Protein AF-A0A9J5VZG8-F1 (afdb_monomer_lite)

Secondary structure (DSSP, 8-state):
---HHHHHHHHHHHHHHHHHHHHHTTTSS--EEEPPP-EEE-HHHHH-PPPPPTT-TT-SSS-S----SSSSS--TTS---EEES--EEE----S---PPP--S-TTTHHHHHHHHHHS--

Sequence (121 aa):
MGSLTQLANLVREFTALKHICDEEAKKELLELTQTLGKGYEGVVTRWAVTGLPRKTHRGLSKCTCINAWQPARVSFAVVCACQSGNILEMDFEPFTTITPPKSLSHSIGNGLEFLMKNVGY

Structure (mmCIF, N/CA/C/O backbone):
data_AF-A0A9J5VZG8-F1
#
_entry.id   AF-A0A9J5VZG8-F1
#
loop_
_atom_site.group_PDB
_atom_site.id
_atom_site.type_symbol
_atom_site.label_atom_id
_atom_site.label_alt_id
_atom_site.label_comp_id
_atom_site.label_asym_id
_atom_site.label_entity_id
_atom_site.label_seq_id
_atom_site.pdbx_PDB_ins_code
_atom_site.Cartn_x
_atom_site.Cartn_y
_atom_site.Cartn_z
_atom_site.occupancy
_atom_site.B_iso_or_equiv
_atom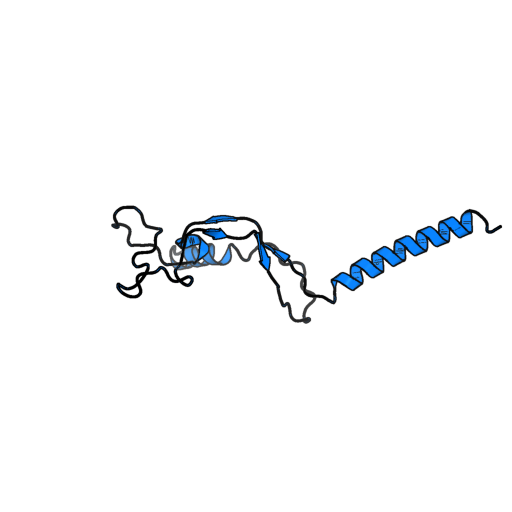_site.auth_seq_id
_atom_site.auth_comp_id
_atom_site.auth_asym_id
_atom_site.auth_atom_id
_atom_site.pdbx_PDB_model_num
ATOM 1 N N . MET A 1 1 ? 33.329 -14.223 -57.828 1.00 52.09 1 MET A N 1
ATOM 2 C CA . MET A 1 1 ? 33.696 -14.077 -56.405 1.00 52.09 1 MET A CA 1
ATOM 3 C C . MET A 1 1 ? 33.536 -12.606 -56.064 1.00 52.09 1 MET A C 1
ATOM 5 O O . MET A 1 1 ? 34.297 -11.808 -56.593 1.00 52.09 1 MET A O 1
ATOM 9 N N . GLY A 1 2 ? 32.471 -12.231 -55.346 1.00 62.09 2 GLY A N 1
ATOM 10 C CA . GLY A 1 2 ? 32.210 -10.826 -55.001 1.00 62.09 2 GLY A CA 1
ATOM 11 C C . GLY A 1 2 ? 33.358 -10.258 -54.168 1.00 62.09 2 GLY A C 1
ATOM 12 O O . GLY A 1 2 ? 33.936 -10.981 -53.354 1.00 62.09 2 GLY A O 1
ATOM 13 N N . SER A 1 3 ? 33.742 -9.005 -54.415 1.00 75.31 3 SER A N 1
ATOM 14 C CA . SER A 1 3 ? 34.882 -8.400 -53.725 1.00 75.31 3 SER A CA 1
ATOM 15 C C . SER A 1 3 ? 34.584 -8.263 -52.231 1.00 75.31 3 SER A C 1
ATOM 17 O O . SER A 1 3 ? 33.457 -7.966 -51.834 1.00 75.31 3 SER A O 1
ATOM 19 N N . LEU A 1 4 ? 35.604 -8.438 -51.385 1.00 71.56 4 LEU A N 1
ATOM 20 C CA . LEU A 1 4 ? 35.498 -8.295 -49.922 1.00 71.56 4 LEU A CA 1
ATOM 21 C C . LEU A 1 4 ? 34.841 -6.967 -49.497 1.00 71.56 4 LEU A C 1
ATOM 23 O O . LEU A 1 4 ? 34.172 -6.896 -48.470 1.00 71.56 4 LEU A O 1
ATOM 27 N N . THR A 1 5 ? 34.981 -5.928 -50.323 1.00 77.19 5 THR A N 1
ATOM 28 C CA . THR A 1 5 ? 34.349 -4.618 -50.142 1.00 77.19 5 THR A CA 1
ATOM 29 C C . THR A 1 5 ? 32.824 -4.650 -50.288 1.00 77.19 5 THR A C 1
ATOM 31 O O . THR A 1 5 ? 32.138 -3.988 -49.516 1.00 77.19 5 THR A O 1
ATOM 34 N N . GLN A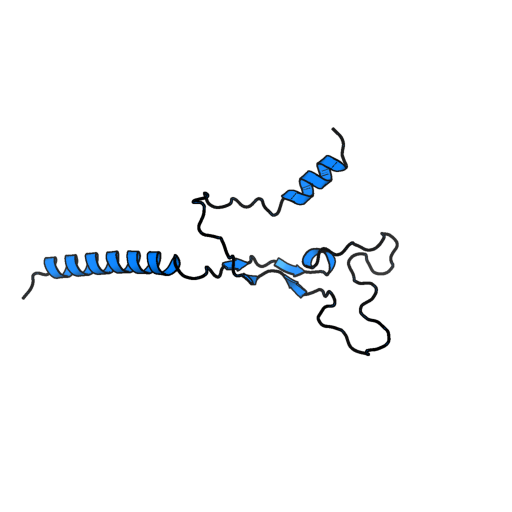 1 6 ? 32.272 -5.447 -51.209 1.00 79.44 6 GLN A N 1
ATOM 35 C CA . GLN A 1 6 ? 30.821 -5.606 -51.365 1.00 79.44 6 GLN A CA 1
ATOM 36 C C . GLN A 1 6 ? 30.211 -6.325 -50.162 1.00 79.44 6 GLN A C 1
ATOM 38 O O . GLN A 1 6 ? 29.162 -5.919 -49.672 1.00 79.44 6 GLN A O 1
ATOM 43 N N . LEU A 1 7 ? 30.896 -7.346 -49.643 1.00 76.62 7 LEU A N 1
ATOM 44 C CA . LEU A 1 7 ? 30.422 -8.090 -48.477 1.00 76.62 7 LEU A CA 1
ATOM 45 C C . LEU A 1 7 ? 30.472 -7.229 -47.205 1.00 76.62 7 LEU A C 1
ATOM 47 O O . LEU A 1 7 ? 29.520 -7.225 -46.431 1.00 76.62 7 LEU A O 1
ATOM 51 N N . ALA A 1 8 ? 31.531 -6.435 -47.018 1.00 78.25 8 ALA A N 1
ATOM 52 C CA . ALA A 1 8 ? 31.635 -5.511 -45.888 1.00 78.25 8 ALA A CA 1
ATOM 53 C C . ALA A 1 8 ? 30.558 -4.410 -45.910 1.00 78.25 8 ALA A C 1
ATOM 55 O O . ALA A 1 8 ? 30.021 -4.062 -44.859 1.00 78.25 8 ALA A O 1
ATOM 56 N N . ASN A 1 9 ? 30.218 -3.884 -47.090 1.00 81.00 9 ASN A N 1
ATOM 57 C CA . ASN A 1 9 ? 29.156 -2.885 -47.230 1.00 81.00 9 ASN A CA 1
ATOM 58 C C . ASN A 1 9 ? 27.775 -3.488 -46.941 1.00 81.00 9 ASN A C 1
ATOM 60 O O . ASN A 1 9 ? 26.999 -2.897 -46.196 1.00 81.00 9 ASN A O 1
ATOM 64 N N . LEU A 1 10 ? 27.521 -4.708 -47.418 1.00 75.94 10 LEU A N 1
ATOM 65 C CA . LEU A 1 10 ? 26.254 -5.404 -47.198 1.00 75.94 10 LEU A CA 1
ATOM 66 C C . LEU A 1 10 ? 26.048 -5.763 -45.715 1.00 75.94 10 LEU A C 1
ATOM 68 O O . LEU A 1 10 ? 24.955 -5.588 -45.187 1.00 75.94 10 LEU A O 1
ATOM 72 N N . VAL A 1 11 ? 27.105 -6.174 -44.999 1.00 79.50 11 VAL A N 1
ATOM 73 C CA . VAL A 1 11 ? 27.041 -6.415 -43.543 1.00 79.50 11 VAL A CA 1
ATOM 74 C C . VAL A 1 11 ? 26.760 -5.122 -42.767 1.00 79.50 11 VAL A C 1
ATOM 76 O O . VAL A 1 11 ? 25.947 -5.143 -41.844 1.00 79.50 11 VAL A O 1
ATOM 79 N N . ARG A 1 12 ? 27.375 -3.992 -43.149 1.00 76.94 12 ARG A N 1
ATOM 80 C CA . ARG A 1 12 ? 27.118 -2.685 -42.512 1.00 76.94 12 ARG A CA 1
ATOM 81 C C . ARG A 1 12 ? 25.672 -2.231 -42.699 1.00 76.94 12 ARG A C 1
ATOM 83 O O . ARG A 1 12 ? 25.037 -1.819 -41.728 1.00 76.94 12 ARG A O 1
ATOM 90 N N . GLU A 1 13 ? 25.142 -2.356 -43.911 1.00 76.25 13 GLU A N 1
ATOM 91 C CA . GLU A 1 13 ? 23.742 -2.036 -44.214 1.00 76.25 13 GLU A CA 1
ATOM 92 C C . GLU A 1 13 ? 22.777 -2.936 -43.428 1.00 76.25 13 GLU A C 1
ATOM 94 O O . GLU A 1 13 ? 21.819 -2.441 -42.833 1.00 76.25 13 GLU A O 1
ATOM 99 N N . PHE A 1 14 ? 23.073 -4.234 -43.310 1.00 71.69 14 PHE A N 1
ATOM 100 C CA . PHE A 1 14 ? 22.248 -5.167 -42.536 1.00 71.69 14 PHE A CA 1
ATOM 101 C C . PHE A 1 14 ? 22.232 -4.844 -41.034 1.00 71.69 14 PHE A C 1
ATOM 103 O O . PHE A 1 14 ? 21.183 -4.916 -40.391 1.00 71.69 14 PHE A O 1
ATOM 110 N N . THR A 1 15 ? 23.377 -4.450 -40.461 1.00 70.94 15 THR A N 1
ATOM 111 C CA . THR A 1 15 ? 23.445 -4.027 -39.052 1.00 70.94 15 THR A CA 1
ATOM 112 C C . THR A 1 15 ? 22.697 -2.720 -38.791 1.00 70.94 15 THR A C 1
ATOM 114 O O . THR A 1 15 ? 22.067 -2.585 -37.744 1.00 70.94 15 THR A O 1
ATOM 117 N N . ALA A 1 16 ? 22.704 -1.785 -39.747 1.00 70.50 16 ALA A N 1
ATOM 118 C CA . ALA A 1 16 ? 21.967 -0.528 -39.635 1.00 70.50 16 ALA A CA 1
ATOM 119 C C . ALA A 1 16 ? 20.446 -0.746 -39.717 1.00 70.50 16 ALA A C 1
ATOM 121 O O . ALA A 1 16 ? 19.701 -0.185 -38.916 1.00 70.50 16 ALA A O 1
ATOM 122 N N . LEU A 1 17 ? 19.984 -1.613 -40.624 1.00 61.72 17 LEU A N 1
ATOM 123 C CA . LEU A 1 17 ? 18.562 -1.949 -40.758 1.00 61.72 17 LEU A CA 1
ATOM 124 C C . LEU A 1 17 ? 18.018 -2.703 -39.540 1.00 61.72 17 LEU A C 1
ATOM 126 O O . LEU A 1 17 ? 16.892 -2.445 -39.119 1.00 61.72 17 LEU A O 1
ATOM 130 N N . LYS A 1 18 ? 18.823 -3.578 -38.923 1.00 64.94 18 LYS A N 1
ATOM 131 C CA . LYS A 1 18 ? 18.434 -4.271 -37.687 1.00 64.94 18 LYS A CA 1
ATOM 132 C C . LYS A 1 18 ? 18.185 -3.295 -36.532 1.00 64.94 18 LYS A C 1
ATOM 134 O O . LYS A 1 18 ? 17.177 -3.413 -35.847 1.00 64.94 18 LYS A O 1
ATOM 139 N N . HIS A 1 19 ? 19.043 -2.286 -36.383 1.00 60.22 19 HIS A N 1
ATOM 140 C CA . HIS A 1 19 ? 18.866 -1.237 -35.376 1.00 60.22 19 HIS A CA 1
ATOM 141 C C . HIS A 1 19 ? 17.589 -0.408 -35.575 1.00 60.22 19 HIS A C 1
ATOM 143 O O . HIS A 1 19 ? 16.956 -0.032 -34.594 1.00 60.22 19 HIS A O 1
ATOM 149 N N . ILE A 1 20 ? 17.203 -0.127 -36.822 1.00 61.16 20 ILE A N 1
ATOM 150 C CA . ILE A 1 20 ? 15.984 0.638 -37.129 1.00 61.16 20 ILE A CA 1
ATOM 151 C C . ILE A 1 20 ? 14.734 -0.205 -36.836 1.00 61.16 20 ILE A C 1
ATOM 153 O O . ILE A 1 20 ? 13.797 0.283 -36.209 1.00 61.16 20 ILE A O 1
ATOM 157 N N . CYS A 1 21 ? 14.755 -1.488 -37.209 1.00 53.66 21 CYS A N 1
ATOM 158 C CA . CYS A 1 21 ? 13.641 -2.408 -36.974 1.00 53.66 21 CYS A CA 1
ATOM 159 C C . CYS A 1 21 ? 13.404 -2.672 -35.471 1.00 53.66 21 CYS A C 1
ATOM 161 O O . CYS A 1 21 ? 12.256 -2.717 -35.033 1.00 53.66 21 CYS A O 1
ATOM 163 N N . ASP A 1 22 ? 14.472 -2.764 -34.666 1.00 55.25 22 ASP A N 1
ATOM 164 C CA . ASP A 1 22 ? 14.379 -2.920 -33.205 1.00 55.25 22 ASP A CA 1
ATOM 165 C C . ASP A 1 22 ? 13.818 -1.662 -32.503 1.00 55.25 22 ASP A C 1
ATOM 167 O O . ASP A 1 22 ? 13.227 -1.769 -31.429 1.00 55.25 22 ASP A O 1
ATOM 171 N N . GLU A 1 23 ? 13.984 -0.468 -33.083 1.00 58.53 23 GLU A N 1
ATOM 172 C CA . GLU A 1 23 ? 13.461 0.798 -32.541 1.00 58.53 23 GLU A CA 1
ATOM 173 C C . GLU A 1 23 ? 12.020 1.098 -32.980 1.00 58.53 23 GLU A C 1
ATOM 175 O O . GLU A 1 23 ? 11.263 1.708 -32.224 1.00 58.53 23 GLU A O 1
ATOM 180 N N . GLU A 1 24 ? 11.605 0.666 -34.173 1.00 52.59 24 GLU A N 1
ATOM 181 C CA . GLU A 1 24 ? 10.205 0.765 -34.612 1.00 52.59 24 GLU A CA 1
ATOM 182 C C . GLU A 1 24 ? 9.312 -0.286 -33.934 1.00 52.59 24 GLU A C 1
ATOM 184 O O . GLU A 1 24 ? 8.202 0.047 -33.521 1.00 52.59 24 GLU A O 1
ATOM 189 N N . ALA A 1 25 ? 9.810 -1.506 -33.690 1.00 53.12 25 ALA A N 1
ATOM 190 C CA . ALA A 1 25 ? 9.051 -2.554 -32.996 1.00 53.12 25 ALA A CA 1
ATOM 191 C C . ALA A 1 25 ? 8.697 -2.203 -31.535 1.00 53.12 25 ALA A C 1
ATOM 193 O O . ALA A 1 25 ? 7.693 -2.682 -31.009 1.00 53.12 25 ALA A O 1
ATOM 194 N N . LYS A 1 26 ? 9.490 -1.346 -30.878 1.00 52.22 26 LYS A N 1
ATOM 195 C CA . LYS A 1 26 ? 9.221 -0.868 -29.508 1.00 52.22 26 LYS A CA 1
ATOM 196 C C . LYS A 1 26 ? 8.099 0.172 -29.437 1.00 52.22 26 LYS A C 1
ATOM 198 O O . LYS A 1 26 ? 7.553 0.382 -28.363 1.00 52.22 26 LYS A O 1
ATOM 203 N N . LYS A 1 27 ? 7.759 0.836 -30.548 1.00 52.09 27 LYS A N 1
ATOM 204 C CA . 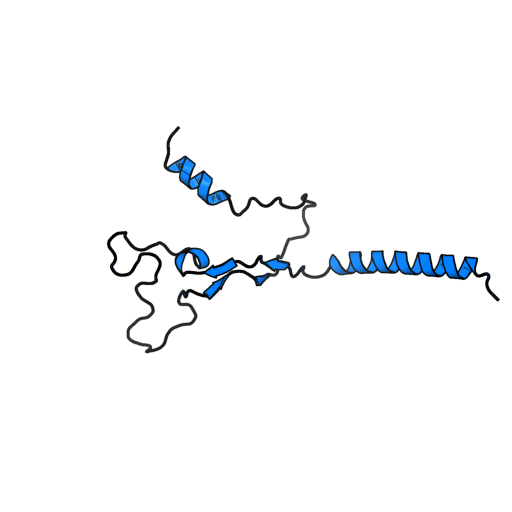LYS A 1 27 ? 6.832 1.984 -30.552 1.00 52.09 27 LYS A CA 1
ATOM 205 C C . LYS A 1 27 ? 5.359 1.605 -30.694 1.00 52.09 27 LYS A C 1
ATOM 207 O O . LYS A 1 27 ? 4.509 2.430 -30.379 1.00 52.09 27 LYS A O 1
ATOM 212 N N . GLU A 1 28 ? 5.045 0.392 -31.146 1.00 50.78 28 GLU A N 1
ATOM 213 C CA . GLU A 1 28 ? 3.655 -0.019 -31.414 1.00 50.78 28 GLU A CA 1
ATOM 214 C C . GLU A 1 28 ? 3.037 -0.949 -30.359 1.00 50.78 28 GLU A C 1
ATOM 216 O O . GLU A 1 28 ? 1.860 -1.293 -30.449 1.00 50.78 28 GLU A O 1
ATOM 221 N N . LEU A 1 29 ? 3.781 -1.351 -29.327 1.00 55.50 29 LEU A N 1
ATOM 222 C CA . LEU A 1 29 ? 3.306 -2.330 -28.352 1.00 55.50 29 LEU A CA 1
ATOM 223 C C . LEU A 1 29 ? 3.608 -1.850 -26.937 1.00 55.50 29 LEU A C 1
ATOM 225 O O . LEU A 1 29 ? 4.763 -1.873 -26.535 1.00 55.50 29 LEU A O 1
ATOM 229 N N . LEU A 1 30 ? 2.553 -1.441 -26.216 1.00 55.97 30 LEU A N 1
ATOM 230 C CA . LEU A 1 30 ? 2.440 -1.429 -24.747 1.00 55.97 30 LEU A CA 1
ATOM 231 C C . LEU A 1 30 ? 3.795 -1.473 -24.023 1.00 55.97 30 LEU A C 1
ATOM 233 O O . LEU A 1 30 ? 4.315 -2.557 -23.743 1.00 55.97 30 LEU A O 1
ATOM 237 N N . GLU A 1 31 ? 4.363 -0.307 -23.714 1.00 60.81 31 GLU A N 1
ATOM 238 C CA . GLU A 1 31 ? 5.603 -0.251 -22.948 1.00 60.81 31 GLU A CA 1
ATOM 239 C C . GLU A 1 31 ? 5.323 -0.742 -21.518 1.00 60.81 31 GLU A C 1
ATOM 241 O O . GLU A 1 31 ? 4.687 -0.071 -20.707 1.00 60.81 31 GLU A O 1
ATOM 246 N N . LEU A 1 32 ? 5.747 -1.975 -21.233 1.00 66.00 32 LEU A N 1
ATOM 247 C CA . LEU A 1 32 ? 5.749 -2.547 -19.892 1.00 66.00 32 LEU A CA 1
ATOM 248 C C . LEU A 1 32 ? 6.957 -1.993 -19.140 1.00 66.00 32 LEU A C 1
ATOM 250 O O . LEU A 1 32 ? 8.085 -2.453 -19.339 1.00 66.00 32 LEU A O 1
ATOM 254 N N . THR A 1 33 ? 6.724 -1.016 -18.270 1.00 76.69 33 THR A N 1
ATOM 255 C CA . THR A 1 33 ? 7.772 -0.394 -17.461 1.00 76.69 33 THR A CA 1
ATOM 256 C C . THR A 1 33 ? 7.865 -1.083 -16.097 1.00 76.69 33 THR A C 1
ATOM 258 O O . THR A 1 33 ? 6.874 -1.501 -15.489 1.00 76.69 33 THR A O 1
ATOM 261 N N . GLN A 1 34 ? 9.094 -1.270 -15.605 1.00 81.56 34 GLN A N 1
ATOM 262 C CA . GLN A 1 34 ? 9.319 -1.748 -14.241 1.00 81.56 34 GLN A CA 1
ATOM 263 C C . GLN A 1 34 ? 9.345 -0.562 -13.284 1.00 81.56 34 GLN A C 1
ATOM 265 O O . GLN A 1 34 ? 10.143 0.363 -13.444 1.00 81.56 34 GLN A O 1
ATOM 270 N N . THR A 1 35 ? 8.521 -0.620 -12.243 1.00 84.50 35 THR A N 1
ATOM 271 C CA . THR A 1 35 ? 8.566 0.380 -11.172 1.00 84.50 35 THR A CA 1
ATOM 272 C C . THR A 1 35 ? 9.830 0.253 -10.329 1.00 84.50 35 THR A C 1
ATOM 274 O O . THR A 1 35 ? 10.310 -0.848 -10.053 1.00 84.50 35 THR A O 1
ATOM 277 N N . LEU A 1 36 ? 10.340 1.390 -9.844 1.00 86.12 36 LEU A N 1
ATOM 278 C CA . LEU A 1 36 ? 11.467 1.417 -8.911 1.00 86.12 36 LEU A CA 1
ATOM 279 C C . LEU A 1 36 ? 11.140 0.629 -7.637 1.00 86.12 36 LEU A C 1
ATOM 281 O O . LEU A 1 36 ? 10.079 0.796 -7.029 1.00 86.12 36 LEU A O 1
ATOM 285 N N . GLY A 1 37 ? 12.081 -0.209 -7.211 1.00 87.12 37 GLY A N 1
ATOM 286 C CA . GLY A 1 37 ? 11.950 -0.991 -5.991 1.00 87.12 37 GLY A CA 1
ATOM 287 C C . GLY A 1 37 ? 11.989 -0.131 -4.739 1.00 87.12 37 GLY A C 1
ATOM 288 O O . GLY A 1 37 ? 12.975 0.558 -4.490 1.00 87.12 37 GLY A O 1
ATOM 289 N N . LYS A 1 38 ? 10.937 -0.223 -3.920 1.00 86.62 38 LYS A N 1
ATOM 290 C CA . LYS A 1 38 ? 10.852 0.440 -2.607 1.00 86.62 38 LYS A CA 1
ATOM 291 C C . LYS A 1 38 ? 10.968 -0.540 -1.431 1.00 86.62 38 LYS A C 1
ATOM 293 O O . LYS A 1 38 ? 11.062 -0.132 -0.279 1.00 86.62 38 LYS A O 1
ATOM 298 N N . GLY A 1 39 ? 11.018 -1.845 -1.712 1.00 92.31 39 GLY A N 1
ATOM 299 C CA . GLY A 1 39 ? 11.178 -2.891 -0.702 1.00 92.31 39 GLY A CA 1
ATOM 300 C C . GLY A 1 39 ? 9.895 -3.152 0.092 1.00 92.31 39 GLY A C 1
ATOM 301 O O . GLY A 1 39 ? 8.786 -3.005 -0.426 1.00 92.31 39 GLY A O 1
ATOM 302 N N . TYR A 1 40 ? 10.040 -3.601 1.341 1.00 91.19 40 TYR A N 1
ATOM 303 C CA . TYR A 1 40 ? 8.910 -3.926 2.214 1.00 91.19 40 TYR A CA 1
ATOM 304 C C . TYR A 1 40 ? 8.406 -2.675 2.935 1.00 91.19 40 TYR A C 1
ATOM 306 O O . TYR A 1 40 ? 9.081 -2.140 3.814 1.00 91.19 40 TYR A O 1
ATOM 314 N N . GLU A 1 41 ? 7.201 -2.235 2.586 1.00 92.25 41 GLU A N 1
ATOM 315 C CA . GLU A 1 41 ? 6.603 -1.030 3.148 1.00 92.25 41 GLU A CA 1
ATOM 316 C C . GLU A 1 41 ? 5.475 -1.330 4.142 1.00 92.25 41 GLU A C 1
ATOM 318 O O . GLU A 1 41 ? 4.781 -2.351 4.073 1.00 92.25 41 GLU A O 1
ATOM 323 N N . GLY A 1 42 ? 5.289 -0.402 5.085 1.00 90.81 42 GLY A N 1
ATOM 324 C CA . GLY A 1 42 ? 4.209 -0.441 6.064 1.00 90.81 42 GLY A CA 1
ATOM 325 C C . GLY A 1 42 ? 2.851 -0.059 5.467 1.00 90.81 42 GLY A C 1
ATOM 326 O O . GLY A 1 42 ? 2.749 0.477 4.368 1.00 90.81 42 GLY A O 1
ATOM 327 N N . VAL A 1 43 ? 1.783 -0.286 6.237 1.00 91.56 43 VAL A N 1
ATOM 328 C CA . VAL A 1 43 ? 0.397 -0.055 5.784 1.00 91.56 43 VAL A CA 1
ATOM 329 C C . VAL A 1 43 ? 0.144 1.401 5.369 1.00 91.56 43 VAL A C 1
ATOM 331 O O . VAL A 1 43 ? -0.550 1.648 4.389 1.00 91.56 43 VAL A O 1
ATOM 334 N N . VAL A 1 44 ? 0.718 2.363 6.096 1.00 91.75 44 VAL A N 1
ATOM 335 C CA . VAL A 1 44 ? 0.483 3.799 5.872 1.00 91.75 44 VAL A CA 1
ATOM 336 C C . VAL A 1 44 ? 1.150 4.299 4.591 1.00 91.75 44 VAL A C 1
ATOM 338 O O . VAL A 1 44 ? 0.511 5.012 3.829 1.00 91.75 44 VAL A O 1
ATOM 341 N N . THR A 1 45 ? 2.408 3.929 4.333 1.00 90.12 45 THR A N 1
ATOM 342 C CA . THR A 1 45 ? 3.155 4.436 3.169 1.00 90.12 45 THR A CA 1
ATOM 343 C C . THR A 1 45 ? 2.683 3.795 1.870 1.00 90.12 45 THR A C 1
ATOM 345 O O . THR A 1 45 ? 2.516 4.496 0.877 1.00 90.12 45 THR A O 1
ATOM 348 N N . ARG A 1 46 ? 2.369 2.494 1.899 1.00 90.00 46 ARG A N 1
ATOM 349 C CA . ARG A 1 46 ? 1.943 1.759 0.708 1.00 90.00 46 ARG A CA 1
ATOM 350 C C . ARG A 1 46 ? 0.511 2.076 0.278 1.00 90.00 46 ARG A C 1
ATOM 352 O O . ARG A 1 46 ? 0.255 2.236 -0.908 1.00 90.00 46 ARG A O 1
ATOM 359 N N . TRP A 1 47 ? -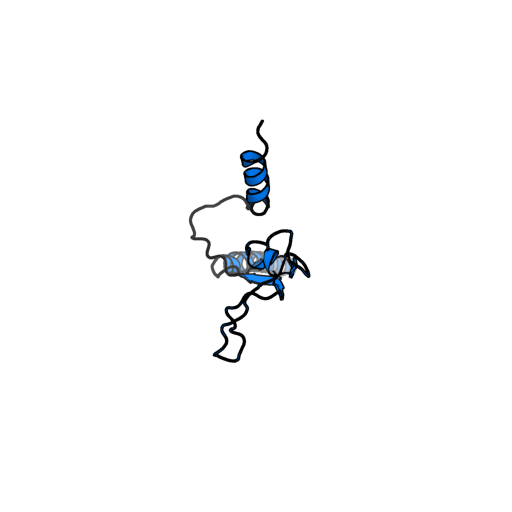0.422 2.116 1.231 1.00 89.69 47 TRP A N 1
ATOM 360 C CA . TRP A 1 47 ? -1.859 2.256 0.950 1.00 89.69 47 TRP A CA 1
ATOM 361 C C . TRP A 1 47 ? -2.407 3.653 1.257 1.00 89.69 47 TRP A C 1
ATOM 363 O O . TRP A 1 47 ? -3.615 3.855 1.183 1.00 89.69 47 TRP A O 1
ATOM 373 N N . ALA A 1 48 ? -1.544 4.600 1.641 1.00 90.12 48 ALA A N 1
ATOM 374 C CA . ALA A 1 48 ? -1.914 5.978 1.976 1.00 90.12 48 ALA A CA 1
ATOM 375 C C . ALA A 1 48 ? -3.046 6.093 3.023 1.00 90.12 48 ALA A C 1
ATOM 377 O O . ALA A 1 48 ? -3.877 6.998 2.975 1.00 90.12 48 ALA A O 1
ATOM 378 N N . VAL A 1 49 ? -3.089 5.171 3.990 1.00 89.31 49 VAL A N 1
ATOM 379 C CA . VAL A 1 49 ? -4.103 5.166 5.057 1.00 89.31 49 VAL A CA 1
ATOM 380 C C . VAL A 1 49 ? -3.750 6.198 6.127 1.00 89.31 49 VAL A C 1
ATOM 382 O O . VAL A 1 49 ? -2.585 6.351 6.494 1.00 89.31 49 VAL A O 1
ATOM 385 N N . THR A 1 50 ? -4.754 6.878 6.682 1.00 90.69 50 THR A N 1
ATOM 386 C CA . THR A 1 50 ? -4.558 7.833 7.778 1.00 90.69 50 THR A CA 1
ATOM 387 C C . THR A 1 50 ? -3.920 7.156 8.995 1.00 90.69 50 THR A C 1
ATOM 389 O O . THR A 1 50 ? -4.394 6.125 9.474 1.00 90.69 50 THR A O 1
ATOM 392 N N . GLY A 1 51 ? -2.839 7.748 9.510 1.00 89.00 51 GLY A N 1
ATOM 393 C CA . GLY A 1 51 ? -2.175 7.273 10.722 1.00 89.00 51 GLY A CA 1
ATOM 394 C C . GLY A 1 51 ? -3.080 7.360 11.952 1.00 89.00 51 GLY A C 1
ATOM 395 O O . GLY A 1 51 ? -3.959 8.218 12.046 1.00 89.00 51 GLY A O 1
ATOM 396 N N . LEU A 1 52 ? -2.851 6.472 12.918 1.00 91.94 52 LEU A N 1
ATOM 397 C CA . LEU A 1 52 ? -3.611 6.465 14.164 1.00 91.94 52 LEU A CA 1
ATOM 398 C C . LEU A 1 52 ? -3.281 7.673 15.052 1.00 91.94 52 LEU A C 1
ATOM 400 O O . LEU A 1 52 ? -2.198 8.254 14.937 1.00 91.94 52 LEU A O 1
ATOM 404 N N . PRO A 1 53 ? -4.191 8.054 15.970 1.00 92.75 53 PRO A N 1
ATOM 405 C CA . PRO A 1 53 ? -3.942 9.160 16.882 1.00 92.75 53 PRO A CA 1
ATOM 406 C C . PRO A 1 53 ? -2.690 8.904 17.727 1.00 92.75 53 PRO A C 1
ATOM 408 O O . PRO A 1 53 ? -2.446 7.787 18.175 1.00 92.75 53 PRO A O 1
ATOM 411 N N . ARG A 1 54 ? -1.918 9.962 18.013 1.00 92.19 54 ARG A N 1
ATOM 412 C CA . ARG A 1 54 ? -0.605 9.885 18.690 1.00 92.19 54 ARG A CA 1
ATOM 413 C C . ARG A 1 54 ? -0.596 9.060 19.987 1.00 92.19 54 ARG A C 1
ATOM 415 O O . ARG A 1 54 ? 0.440 8.516 20.354 1.00 92.19 54 ARG A O 1
ATOM 422 N N . LYS A 1 55 ? -1.734 8.972 20.682 1.00 93.31 55 LYS A N 1
ATOM 423 C CA . LYS A 1 55 ? -1.908 8.239 21.946 1.00 93.31 55 LYS A CA 1
ATOM 424 C C . LYS A 1 55 ? -2.439 6.806 21.757 1.00 93.31 55 LYS A C 1
ATOM 426 O O . LYS A 1 55 ? -3.198 6.329 22.595 1.00 93.31 55 LYS A O 1
ATOM 431 N N . THR A 1 56 ? -2.067 6.101 20.688 1.00 91.62 56 THR A N 1
ATOM 432 C CA . THR A 1 56 ? -2.318 4.654 20.583 1.00 91.62 56 THR A CA 1
ATOM 433 C C . THR A 1 56 ? -1.177 3.831 21.167 1.00 91.62 56 THR A C 1
ATOM 435 O O . THR A 1 56 ? 0.006 4.079 20.936 1.00 91.62 56 THR A O 1
ATOM 438 N N . HIS A 1 57 ? -1.532 2.778 21.899 1.00 90.81 57 HIS A N 1
ATOM 439 C CA . HIS A 1 57 ? -0.564 1.792 22.361 1.00 90.81 57 HIS A CA 1
ATOM 440 C C . HIS A 1 57 ? -0.064 0.932 21.182 1.00 90.81 57 HIS A C 1
ATOM 442 O O . HIS A 1 57 ? -0.850 0.523 20.317 1.00 90.81 57 HIS A O 1
ATOM 448 N N . ARG A 1 58 ? 1.243 0.624 21.164 1.00 86.62 58 ARG A N 1
ATOM 449 C CA . ARG A 1 58 ? 1.935 -0.176 20.126 1.00 86.62 58 ARG A CA 1
ATOM 450 C C . ARG A 1 58 ? 1.923 0.461 18.728 1.00 86.62 58 ARG A C 1
ATOM 452 O O . ARG A 1 58 ? 1.623 -0.223 17.749 1.00 86.62 58 ARG A O 1
ATOM 459 N N . GLY A 1 59 ? 2.218 1.758 18.650 1.00 88.75 59 GLY A N 1
ATOM 460 C CA . GLY A 1 59 ? 2.518 2.457 17.398 1.00 88.75 59 GLY A CA 1
ATOM 461 C C . GLY A 1 59 ? 1.315 3.028 16.642 1.00 88.75 59 GLY A C 1
ATOM 462 O O . GLY A 1 59 ? 0.155 2.748 16.958 1.00 88.75 59 GLY A O 1
ATOM 463 N N . LEU A 1 60 ? 1.643 3.847 15.637 1.00 91.31 60 LEU A N 1
ATOM 464 C CA . LEU A 1 60 ? 0.706 4.679 14.869 1.00 91.31 60 LEU A CA 1
ATOM 465 C C . LEU A 1 60 ? 0.414 4.130 13.464 1.00 91.31 60 LEU A C 1
ATOM 467 O O . LEU A 1 60 ? -0.635 4.414 12.893 1.00 91.31 60 LEU A O 1
ATOM 471 N N . SER A 1 61 ? 1.328 3.325 12.919 1.00 89.06 61 SER A N 1
ATOM 472 C CA . SER A 1 61 ? 1.325 2.905 11.512 1.00 89.06 61 SER A CA 1
ATOM 473 C C . SER A 1 61 ? 0.777 1.488 11.332 1.00 89.06 61 SER A C 1
ATOM 475 O O . SER A 1 61 ? 1.479 0.596 10.856 1.00 89.06 61 SER A O 1
ATOM 477 N N . LYS A 1 62 ? -0.472 1.263 11.755 1.00 90.00 62 LYS A N 1
ATOM 478 C CA . LYS A 1 62 ? -1.158 -0.037 11.659 1.00 90.00 62 LYS A CA 1
ATOM 479 C C . LYS A 1 62 ? -2.644 0.127 11.352 1.00 90.00 62 LYS A C 1
ATOM 481 O O . LYS A 1 62 ? -3.233 1.156 11.666 1.00 90.00 62 LYS A O 1
ATOM 486 N N . CYS A 1 63 ? -3.251 -0.926 10.812 1.00 89.19 63 CYS A N 1
ATOM 487 C CA . CYS A 1 63 ? -4.703 -1.045 10.733 1.00 89.19 63 CYS A CA 1
ATOM 488 C C . CYS A 1 63 ? -5.272 -1.438 12.110 1.00 89.19 63 CYS A C 1
ATOM 490 O O . CYS A 1 63 ? -4.671 -2.244 12.823 1.00 89.19 63 CYS A O 1
ATOM 492 N N . THR A 1 64 ? -6.410 -0.863 12.500 1.00 87.81 64 THR A N 1
ATOM 493 C CA . THR A 1 64 ? -7.103 -1.193 13.758 1.00 87.81 64 THR A CA 1
ATOM 494 C C . THR A 1 64 ? -8.009 -2.404 13.604 1.00 87.81 64 THR A C 1
ATOM 496 O O . THR A 1 64 ? -7.895 -3.360 14.368 1.00 87.81 64 THR A O 1
ATOM 499 N N . CYS A 1 65 ? -8.896 -2.371 12.612 1.00 89.12 65 CYS A N 1
ATOM 500 C CA . CYS A 1 65 ? -9.919 -3.383 12.389 1.00 89.12 65 CYS A CA 1
ATOM 501 C C . CYS A 1 65 ? -9.634 -4.111 11.076 1.00 89.12 65 CYS A C 1
ATOM 503 O O . CYS A 1 65 ? -9.784 -3.536 10.005 1.00 89.12 65 CYS A O 1
ATOM 505 N N . ILE A 1 66 ? -9.225 -5.378 11.169 1.00 89.75 66 ILE A N 1
ATOM 506 C CA . ILE A 1 66 ? -8.866 -6.186 9.995 1.00 89.75 66 ILE A CA 1
ATOM 507 C C . ILE A 1 66 ? -10.128 -6.789 9.362 1.00 89.75 66 ILE A C 1
ATOM 509 O O . ILE A 1 66 ? -10.259 -6.745 8.148 1.00 89.75 66 ILE A O 1
ATOM 513 N N . ASN A 1 67 ? -11.066 -7.326 10.156 1.00 91.19 67 ASN A N 1
ATOM 514 C CA . ASN A 1 67 ? -12.373 -7.814 9.687 1.00 91.19 67 ASN A CA 1
ATOM 515 C C . ASN A 1 67 ? -13.439 -7.719 10.785 1.00 91.19 67 ASN A C 1
ATOM 517 O O . ASN A 1 67 ? -13.131 -7.478 11.955 1.00 91.19 67 ASN A O 1
ATOM 521 N N . ALA A 1 68 ? -14.689 -7.952 10.383 1.00 90.19 68 ALA A N 1
ATOM 522 C CA . ALA A 1 68 ? -15.792 -8.258 11.284 1.00 90.19 68 ALA A CA 1
ATOM 523 C C . ALA A 1 68 ? -15.643 -9.662 11.907 1.00 90.19 68 ALA A C 1
ATOM 525 O O . ALA A 1 68 ? -14.824 -10.470 11.474 1.00 90.19 68 ALA A O 1
ATOM 526 N N . TRP A 1 69 ? -16.457 -9.953 12.925 1.00 89.25 69 TRP A N 1
ATOM 527 C CA . TRP A 1 69 ? -16.409 -11.219 13.668 1.00 89.25 69 TRP A CA 1
ATOM 528 C C . TRP A 1 69 ? -16.723 -12.450 12.807 1.00 89.25 69 TRP A C 1
ATOM 530 O O . TRP A 1 69 ? -16.070 -13.485 12.928 1.00 89.25 69 TRP A O 1
ATOM 540 N N . GLN A 1 70 ? -17.700 -12.328 11.912 1.00 88.94 70 GLN A N 1
ATOM 541 C CA . GLN A 1 70 ? -17.965 -13.301 10.861 1.00 88.94 70 GLN A CA 1
ATOM 542 C C . GLN A 1 70 ? -17.883 -12.560 9.531 1.00 88.94 70 GLN A C 1
ATOM 544 O O . GLN A 1 70 ? -18.493 -11.494 9.420 1.00 88.94 70 GLN A O 1
ATOM 549 N N . PRO A 1 71 ? -17.148 -13.048 8.522 1.00 90.75 71 PRO A N 1
ATOM 550 C CA . PRO A 1 71 ? -16.468 -14.340 8.381 1.00 90.75 71 PRO A CA 1
ATOM 551 C C . PRO A 1 71 ? -15.147 -14.461 9.168 1.00 90.75 71 PRO A C 1
ATOM 553 O O . PRO A 1 71 ? -14.368 -13.519 9.242 1.00 90.75 71 PRO A O 1
ATOM 556 N N . ALA A 1 72 ? -14.843 -15.660 9.679 1.00 89.81 72 ALA A N 1
ATOM 557 C CA . ALA A 1 72 ? -13.624 -15.960 10.446 1.00 89.81 72 ALA A CA 1
ATOM 558 C C . ALA A 1 72 ? -12.358 -16.110 9.567 1.00 89.81 72 ALA A C 1
ATOM 560 O O . ALA A 1 72 ? -11.557 -17.025 9.756 1.00 89.81 72 ALA A O 1
ATOM 561 N N . ARG A 1 73 ? -12.190 -15.243 8.561 1.00 91.19 73 ARG A N 1
ATOM 562 C CA . ARG A 1 73 ? -11.005 -15.206 7.691 1.00 91.19 73 ARG A CA 1
ATOM 563 C C . ARG A 1 73 ? -10.630 -13.776 7.341 1.00 91.19 73 ARG A C 1
ATOM 565 O O . ARG A 1 73 ? -11.483 -12.892 7.339 1.00 91.19 73 ARG A O 1
ATOM 572 N N . VAL A 1 74 ? -9.364 -13.575 6.984 1.00 88.62 74 VAL A N 1
ATOM 573 C CA . VAL A 1 74 ? -8.893 -12.274 6.516 1.00 88.62 74 VAL A CA 1
ATOM 574 C C . VAL A 1 74 ? -9.173 -12.088 5.031 1.00 88.62 74 VAL A C 1
ATOM 576 O O . VAL A 1 74 ? -8.781 -12.924 4.223 1.00 88.62 74 VAL A O 1
ATOM 579 N N . SER A 1 75 ? -9.872 -11.008 4.675 1.00 88.56 75 SER A N 1
ATOM 580 C CA . SER A 1 75 ? -10.154 -10.668 3.276 1.00 88.56 75 SER A CA 1
ATOM 581 C C . SER A 1 75 ? -8.907 -10.124 2.571 1.00 88.56 75 SER A C 1
ATOM 583 O O . SER A 1 75 ? -8.152 -9.354 3.156 1.00 88.56 75 SER A O 1
ATOM 585 N N . PHE A 1 76 ? -8.722 -10.456 1.290 1.00 88.88 76 PHE A N 1
ATOM 586 C CA . PHE A 1 76 ? -7.590 -9.967 0.483 1.00 88.88 76 PHE A CA 1
ATOM 587 C C . PHE A 1 76 ? -7.625 -8.461 0.213 1.00 88.88 76 PHE A C 1
ATOM 589 O O . PHE A 1 76 ? -6.591 -7.856 -0.034 1.00 88.88 76 PHE A O 1
ATOM 596 N N . ALA A 1 77 ? -8.811 -7.857 0.281 1.00 88.56 77 ALA A N 1
ATOM 597 C CA . ALA A 1 77 ? -8.981 -6.415 0.147 1.00 88.56 77 ALA A CA 1
ATOM 598 C C . ALA A 1 77 ? -8.469 -5.632 1.372 1.00 88.56 77 ALA A C 1
ATOM 600 O O . ALA A 1 77 ? -8.411 -4.406 1.336 1.00 88.56 77 ALA A O 1
ATOM 601 N N . VAL A 1 78 ? -8.133 -6.314 2.473 1.00 88.19 78 VAL A N 1
ATOM 602 C CA . VAL A 1 78 ? -7.651 -5.650 3.684 1.00 88.19 78 VAL A CA 1
ATOM 603 C C . VAL A 1 78 ? -6.200 -5.236 3.501 1.00 88.19 78 VAL A C 1
ATOM 605 O O . VAL A 1 78 ? -5.351 -6.020 3.082 1.00 88.19 78 VAL A O 1
ATOM 608 N N . VAL A 1 79 ? -5.914 -3.994 3.877 1.00 90.50 79 VAL A N 1
ATOM 609 C CA . VAL A 1 79 ? -4.579 -3.411 3.789 1.00 90.50 79 VAL A CA 1
ATOM 610 C C . VAL A 1 79 ? -3.576 -4.162 4.666 1.00 90.50 79 VAL A C 1
ATOM 612 O O . VAL A 1 79 ? -3.779 -4.371 5.864 1.00 90.50 79 VAL A O 1
ATOM 615 N N . CYS A 1 80 ? -2.449 -4.534 4.068 1.00 90.06 80 CYS A N 1
ATOM 616 C CA . CYS A 1 80 ? -1.350 -5.206 4.747 1.00 90.06 80 CYS A CA 1
ATOM 617 C C . CYS A 1 80 ? -0.007 -4.563 4.385 1.00 90.06 80 CYS A C 1
ATOM 619 O O . CYS A 1 80 ? 0.159 -3.974 3.313 1.00 90.06 80 CYS A O 1
ATOM 621 N N . ALA A 1 81 ? 0.955 -4.664 5.302 1.00 91.12 81 ALA A N 1
ATOM 622 C CA . ALA A 1 81 ? 2.344 -4.357 4.994 1.00 91.12 81 ALA A CA 1
ATOM 623 C C . ALA A 1 81 ? 2.875 -5.461 4.076 1.00 91.12 81 ALA A C 1
ATOM 625 O O . ALA A 1 81 ? 2.686 -6.641 4.366 1.00 91.12 81 ALA A O 1
ATOM 626 N N . CYS A 1 82 ? 3.457 -5.081 2.947 1.00 90.19 82 CYS A N 1
ATOM 627 C CA . CYS A 1 82 ? 4.023 -5.998 1.959 1.00 90.19 82 CYS A CA 1
ATOM 628 C C . CYS A 1 82 ? 4.812 -5.165 0.930 1.00 90.19 82 CYS A C 1
ATOM 630 O O . CYS A 1 82 ? 4.836 -3.935 1.010 1.00 90.19 82 CYS A O 1
ATOM 632 N N . GLN A 1 83 ? 5.475 -5.831 -0.010 1.00 92.00 83 GLN A N 1
ATOM 633 C CA . GLN A 1 83 ? 6.305 -5.220 -1.038 1.00 92.00 83 GLN A CA 1
ATOM 634 C C . GLN A 1 83 ? 5.587 -4.102 -1.802 1.00 92.00 83 GLN A C 1
ATOM 636 O O . GLN A 1 83 ? 4.449 -4.265 -2.246 1.00 92.00 83 GLN A O 1
ATOM 641 N N . SER A 1 84 ? 6.284 -2.982 -1.968 1.00 89.69 84 SER A N 1
ATOM 642 C CA . SER A 1 84 ? 5.868 -1.880 -2.830 1.00 89.69 84 SER A CA 1
ATOM 643 C C . SER A 1 84 ? 6.935 -1.618 -3.899 1.00 89.69 84 SER A C 1
ATOM 645 O O . SER A 1 84 ? 8.140 -1.744 -3.649 1.00 89.69 84 SER A O 1
ATOM 647 N N . GLY A 1 85 ? 6.484 -1.299 -5.112 1.00 86.81 85 GLY A N 1
ATOM 648 C CA . GLY A 1 85 ? 7.348 -1.237 -6.292 1.00 86.81 85 GLY A CA 1
ATOM 649 C C . GLY A 1 85 ? 7.857 -2.610 -6.746 1.00 86.81 85 GLY A C 1
ATOM 650 O O . GLY A 1 85 ? 7.449 -3.650 -6.217 1.00 86.81 85 GLY A O 1
ATOM 651 N N . ASN A 1 86 ? 8.758 -2.609 -7.733 1.00 86.38 86 ASN A N 1
ATOM 652 C CA . ASN A 1 86 ? 9.181 -3.805 -8.475 1.00 86.38 86 ASN A CA 1
ATOM 653 C C . ASN A 1 86 ? 7.993 -4.616 -9.028 1.00 86.38 86 ASN A C 1
ATOM 655 O O . ASN A 1 86 ? 8.016 -5.847 -9.041 1.00 86.38 86 ASN A O 1
ATOM 659 N N . ILE A 1 87 ? 6.938 -3.921 -9.440 1.00 85.25 87 ILE A N 1
ATOM 660 C CA . ILE A 1 87 ? 5.817 -4.484 -10.191 1.00 85.25 87 ILE A CA 1
ATOM 661 C C . ILE A 1 87 ? 5.876 -3.984 -11.632 1.00 85.25 87 ILE A C 1
ATOM 663 O O . ILE A 1 87 ? 6.382 -2.888 -11.891 1.00 85.25 87 ILE A O 1
ATOM 667 N N . LEU A 1 88 ? 5.389 -4.820 -12.548 1.00 84.62 88 LEU A N 1
ATOM 668 C CA . LEU A 1 88 ? 5.193 -4.439 -13.940 1.00 84.62 88 LEU A CA 1
ATOM 669 C C . LEU A 1 88 ? 3.949 -3.563 -14.013 1.00 84.62 88 LEU A C 1
ATOM 671 O O . LEU A 1 88 ? 2.865 -4.013 -13.634 1.00 84.62 88 LEU A O 1
ATOM 675 N N . GLU A 1 89 ? 4.119 -2.336 -14.481 1.00 73.69 89 GLU A N 1
ATOM 676 C CA . GLU A 1 89 ? 3.014 -1.428 -14.754 1.00 73.69 89 GLU A CA 1
ATOM 677 C C . GLU A 1 89 ? 2.864 -1.269 -16.270 1.00 73.69 89 GLU A C 1
ATOM 679 O O . GLU A 1 89 ? 3.828 -1.345 -17.034 1.00 73.69 89 GLU A O 1
ATOM 684 N N . MET A 1 90 ? 1.611 -1.153 -16.706 1.00 75.75 90 MET A N 1
ATOM 685 C CA . MET A 1 90 ? 1.264 -0.824 -18.082 1.00 75.75 90 MET A CA 1
ATOM 686 C C . MET A 1 90 ? 0.776 0.614 -18.082 1.00 75.75 90 MET A C 1
ATOM 688 O O . MET A 1 90 ? -0.342 0.886 -17.637 1.00 75.75 90 MET A O 1
ATOM 692 N N . ASP A 1 91 ? 1.602 1.517 -18.591 1.00 64.75 91 ASP A N 1
ATOM 693 C CA . ASP A 1 91 ? 1.210 2.904 -18.780 1.00 64.75 91 ASP A CA 1
ATOM 694 C C . ASP A 1 91 ? 0.532 3.037 -20.147 1.00 64.75 91 ASP A C 1
ATOM 696 O O . ASP A 1 91 ? 1.164 2.940 -21.199 1.00 64.75 91 ASP A O 1
ATOM 700 N N . PHE A 1 92 ? -0.789 3.234 -20.153 1.00 62.38 92 PHE A N 1
ATOM 701 C CA . PHE A 1 92 ? -1.505 3.603 -21.372 1.00 62.38 92 PHE A CA 1
ATOM 702 C C . PHE A 1 92 ? -1.370 5.113 -21.580 1.00 62.38 92 PHE A C 1
ATOM 704 O O . PHE A 1 92 ? -2.222 5.889 -21.141 1.00 62.38 92 PHE A O 1
ATOM 711 N N . GLU A 1 93 ? -0.288 5.547 -22.223 1.00 59.78 93 GLU A N 1
ATOM 712 C CA . GLU A 1 93 ? -0.208 6.924 -22.710 1.00 59.78 93 GLU A CA 1
ATOM 713 C C . GLU A 1 93 ? -0.982 7.031 -24.040 1.00 59.78 93 GLU A C 1
ATOM 715 O O . GLU A 1 93 ? -0.614 6.373 -25.017 1.00 59.78 93 GLU A O 1
ATOM 720 N N . PRO A 1 94 ? -2.074 7.823 -24.129 1.00 49.38 94 PRO A N 1
ATOM 721 C CA . PRO A 1 94 ? -2.704 8.082 -25.416 1.00 49.38 94 PRO A CA 1
ATOM 722 C C . PRO A 1 94 ? -1.709 8.834 -26.306 1.00 49.38 94 PRO A C 1
ATOM 724 O O . PRO A 1 94 ? -1.076 9.792 -25.862 1.00 49.38 94 PRO A O 1
ATOM 727 N N . PHE A 1 95 ? -1.588 8.408 -27.567 1.00 51.06 95 PHE A N 1
ATOM 728 C CA . PHE A 1 95 ? -0.712 8.986 -28.593 1.00 51.06 95 PHE A CA 1
ATOM 729 C C . PHE A 1 95 ? -1.127 10.426 -28.954 1.00 51.06 95 PHE A C 1
ATOM 731 O O . PHE A 1 95 ? -1.604 10.702 -30.045 1.00 51.06 95 PHE A O 1
ATOM 738 N N . THR A 1 96 ? -0.996 11.375 -28.034 1.00 46.53 96 THR A N 1
ATOM 739 C CA . THR A 1 96 ? -1.133 12.808 -28.299 1.00 46.53 96 THR A CA 1
ATOM 740 C C . THR A 1 96 ? -0.276 13.573 -27.299 1.00 46.53 96 THR A C 1
ATOM 742 O O . THR A 1 96 ? -0.781 14.129 -26.331 1.00 46.53 96 THR A O 1
ATOM 745 N N . THR A 1 97 ? 1.039 13.552 -27.491 1.00 40.47 97 THR A N 1
ATOM 746 C CA . THR A 1 97 ? 1.950 14.706 -27.379 1.00 40.47 97 THR A CA 1
ATOM 747 C C . THR A 1 97 ? 3.380 14.191 -27.263 1.00 40.47 97 THR A C 1
ATOM 749 O O . THR A 1 97 ? 3.716 13.423 -26.369 1.00 40.47 97 THR A O 1
ATOM 752 N N . ILE A 1 98 ? 4.246 14.648 -28.169 1.00 47.84 98 ILE A N 1
ATOM 753 C CA . ILE A 1 98 ? 5.695 14.598 -27.975 1.00 47.84 98 ILE A CA 1
A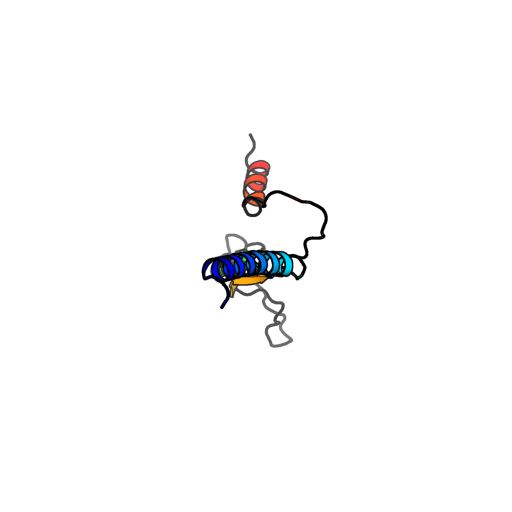TOM 754 C C . ILE A 1 98 ? 5.973 15.529 -26.789 1.00 47.84 98 ILE A C 1
ATOM 756 O O . ILE A 1 98 ? 6.143 16.734 -26.966 1.00 47.84 98 ILE A O 1
ATOM 760 N N . THR A 1 99 ? 5.911 15.006 -25.567 1.00 42.94 99 THR A N 1
ATOM 761 C CA . THR A 1 99 ? 6.401 15.710 -24.382 1.00 42.94 99 THR A CA 1
ATOM 762 C C . THR A 1 99 ? 7.854 15.296 -24.152 1.00 42.94 99 THR A C 1
ATOM 764 O O . THR A 1 99 ? 8.191 14.126 -24.342 1.00 42.94 99 THR A O 1
ATOM 767 N N . PRO A 1 100 ? 8.759 16.229 -23.797 1.00 42.88 100 PRO A N 1
ATOM 768 C CA . PRO A 1 100 ? 10.096 15.844 -23.360 1.00 42.88 100 PRO A CA 1
ATOM 769 C C . PRO A 1 100 ? 9.982 14.934 -22.124 1.00 42.88 100 PRO A C 1
ATOM 771 O O . PRO A 1 100 ? 9.003 15.051 -21.379 1.00 42.88 100 PRO A O 1
ATOM 774 N N . PRO A 1 101 ? 10.961 14.038 -21.890 1.00 41.44 101 PRO A N 1
ATOM 775 C CA . PRO A 1 101 ? 10.879 13.043 -20.827 1.00 41.44 101 PRO A CA 1
ATOM 776 C C . PRO A 1 101 ? 10.557 13.719 -19.494 1.00 41.44 101 PRO A C 1
ATOM 778 O O . PRO A 1 101 ? 11.244 14.661 -19.089 1.00 41.44 101 PRO A O 1
ATOM 781 N N . LYS A 1 102 ? 9.493 13.248 -18.829 1.00 46.16 102 LYS A N 1
ATOM 782 C CA . LYS A 1 102 ? 9.056 13.737 -17.517 1.00 46.16 102 LYS A CA 1
ATOM 783 C C . LYS A 1 102 ? 10.242 13.642 -16.553 1.00 46.16 102 LYS A C 1
ATOM 785 O O . LYS A 1 102 ? 10.610 12.557 -16.110 1.00 46.16 102 LYS A O 1
ATOM 790 N N . SER A 1 103 ? 10.853 14.778 -16.224 1.00 39.25 103 SER A N 1
ATOM 791 C CA . SER A 1 103 ? 11.810 14.845 -15.128 1.00 39.25 103 SER A CA 1
ATOM 792 C C . SER A 1 103 ? 11.086 14.461 -13.836 1.00 39.25 103 SER A C 1
ATOM 794 O O . SER A 1 103 ? 9.973 14.920 -13.561 1.00 39.25 103 SER A O 1
ATOM 796 N N . LEU A 1 104 ? 11.718 13.565 -13.075 1.00 43.50 104 LEU A N 1
ATOM 797 C CA . LEU A 1 104 ? 11.326 13.078 -11.751 1.00 43.50 104 LEU A CA 1
ATOM 798 C C . LEU A 1 104 ? 10.812 14.215 -10.849 1.00 43.50 104 LEU A C 1
ATOM 800 O O . LEU A 1 104 ? 11.577 14.839 -10.123 1.00 43.50 104 LEU A O 1
ATOM 804 N N . SER A 1 105 ? 9.511 14.496 -10.883 1.00 38.50 105 SER A N 1
ATOM 805 C CA . SER A 1 105 ? 8.897 15.517 -10.020 1.00 38.50 105 SER A CA 1
ATOM 806 C C . SER A 1 105 ? 7.511 15.143 -9.486 1.00 38.50 105 SER A C 1
ATOM 808 O O . SER A 1 105 ? 6.976 15.855 -8.643 1.00 38.50 105 SER A O 1
ATOM 810 N N . HIS A 1 106 ? 6.968 13.970 -9.829 1.00 39.34 106 HIS A N 1
ATOM 811 C CA . HIS A 1 106 ? 5.675 13.512 -9.290 1.00 39.34 106 HIS A CA 1
ATOM 812 C C . HIS A 1 106 ? 5.746 12.856 -7.895 1.00 39.34 106 HIS A C 1
ATOM 814 O O . HIS A 1 106 ? 4.734 12.395 -7.381 1.00 39.34 106 HIS A O 1
ATOM 820 N N . SER A 1 107 ? 6.909 12.867 -7.231 1.00 40.12 107 SER A N 1
ATOM 821 C CA . SER A 1 107 ? 7.056 12.405 -5.836 1.00 40.12 107 SER A CA 1
ATOM 822 C C . SER A 1 107 ? 7.233 13.540 -4.813 1.00 40.12 107 SER A C 1
ATOM 824 O O . SER A 1 107 ? 7.261 13.264 -3.615 1.00 40.12 107 SER A O 1
ATOM 826 N N . ILE A 1 108 ? 7.357 14.803 -5.240 1.00 37.31 108 ILE A N 1
ATOM 827 C CA . ILE A 1 108 ? 7.583 15.948 -4.329 1.00 37.31 108 ILE A CA 1
ATOM 828 C C . ILE A 1 108 ? 6.309 16.810 -4.165 1.00 37.31 108 ILE A C 1
ATOM 830 O O . ILE A 1 108 ? 6.202 17.598 -3.224 1.00 37.31 108 ILE A O 1
ATOM 834 N N . GLY A 1 109 ? 5.292 16.589 -5.008 1.00 39.41 109 GLY A N 1
ATOM 835 C CA . GLY A 1 109 ? 4.084 17.420 -5.100 1.00 39.41 109 GLY A CA 1
ATOM 836 C C . GLY A 1 109 ? 3.234 17.537 -3.831 1.00 39.41 109 GLY A C 1
ATOM 837 O O . GLY A 1 109 ? 2.611 18.570 -3.635 1.00 39.41 109 GLY A O 1
ATOM 838 N N . ASN A 1 110 ? 3.265 16.568 -2.912 1.00 48.25 110 ASN A N 1
ATOM 839 C CA . ASN A 1 110 ? 2.384 16.606 -1.732 1.00 48.25 110 ASN A CA 1
ATOM 840 C C . ASN A 1 110 ? 3.063 17.142 -0.458 1.00 48.25 110 ASN A C 1
ATOM 842 O O . ASN A 1 110 ? 2.381 17.446 0.517 1.00 48.25 110 ASN A O 1
ATOM 846 N N . GLY A 1 111 ? 4.396 17.268 -0.441 1.00 44.31 111 GLY A N 1
ATOM 847 C CA . GLY A 1 111 ? 5.135 17.793 0.715 1.00 44.31 111 GLY A CA 1
ATOM 848 C C . GLY A 1 111 ? 5.196 19.320 0.729 1.00 44.31 111 GLY A C 1
ATOM 849 O O . GLY A 1 111 ? 4.968 19.946 1.762 1.00 44.31 111 GLY A O 1
ATOM 850 N N . LEU A 1 112 ? 5.450 19.923 -0.436 1.00 48.94 112 LEU A N 1
ATOM 851 C CA . LEU A 1 112 ? 5.496 21.379 -0.598 1.00 48.94 112 LEU A CA 1
ATOM 852 C C . LEU A 1 112 ? 4.103 22.010 -0.488 1.00 48.94 112 LEU A C 1
ATOM 854 O O . LEU A 1 112 ? 3.960 23.034 0.171 1.00 48.94 112 LEU A O 1
ATOM 858 N N . GLU A 1 113 ? 3.064 21.360 -1.020 1.00 47.41 113 GLU A N 1
ATOM 859 C CA . GLU A 1 113 ? 1.683 21.839 -0.871 1.00 47.41 113 GLU A CA 1
ATOM 860 C C . GLU A 1 113 ? 1.181 21.734 0.586 1.00 47.41 113 GLU A C 1
ATOM 862 O O . GLU A 1 113 ? 0.434 22.595 1.055 1.00 47.41 113 GLU A O 1
ATOM 867 N N . PHE A 1 114 ? 1.635 20.719 1.337 1.00 48.78 114 PHE A N 1
ATOM 868 C CA . PHE A 1 114 ? 1.349 20.579 2.770 1.00 48.78 114 PHE A CA 1
ATOM 869 C C . PHE A 1 114 ? 2.107 21.606 3.626 1.00 48.78 114 PHE A C 1
ATOM 871 O O . PHE A 1 114 ? 1.552 22.114 4.602 1.00 48.78 114 PHE A O 1
ATOM 878 N N . LEU A 1 115 ? 3.349 21.943 3.260 1.00 52.31 115 LEU A N 1
ATOM 879 C CA . LEU A 1 115 ? 4.131 22.982 3.937 1.00 52.31 115 LEU A CA 1
ATOM 880 C C . LEU A 1 115 ? 3.590 24.388 3.638 1.00 52.31 115 LEU A C 1
ATOM 882 O O . LEU A 1 115 ? 3.491 25.192 4.560 1.00 52.31 115 LEU A O 1
ATOM 886 N N . MET A 1 116 ? 3.144 24.658 2.407 1.00 55.19 116 MET A N 1
ATOM 887 C CA . MET A 1 116 ? 2.552 25.948 2.024 1.00 55.19 116 MET A CA 1
ATOM 888 C C . MET A 1 116 ? 1.180 26.209 2.663 1.00 55.19 116 MET A C 1
ATOM 890 O O . MET A 1 116 ? 0.848 27.358 2.933 1.00 55.19 116 MET A O 1
ATOM 894 N N . LYS A 1 117 ? 0.380 25.170 2.946 1.00 54.97 117 LYS A N 1
ATOM 895 C CA . LYS A 1 117 ? -0.926 25.330 3.619 1.00 54.97 117 LYS A CA 1
ATOM 896 C C . LYS A 1 117 ? -0.835 25.435 5.148 1.00 54.97 117 LYS A C 1
ATOM 898 O O . LYS A 1 117 ? -1.785 25.914 5.757 1.00 54.97 117 LYS A O 1
ATOM 903 N N . ASN A 1 118 ? 0.271 25.006 5.769 1.00 52.16 118 ASN A N 1
ATOM 904 C CA . ASN A 1 118 ? 0.385 24.915 7.235 1.00 52.16 118 ASN A CA 1
ATOM 905 C C . ASN A 1 118 ? 1.503 25.763 7.864 1.00 52.16 118 ASN A C 1
ATOM 907 O O . ASN A 1 118 ? 1.530 25.897 9.087 1.00 52.16 118 ASN A O 1
ATOM 911 N N . VAL A 1 119 ? 2.410 26.345 7.076 1.00 58.09 119 VAL A N 1
ATOM 912 C CA . VAL A 1 119 ? 3.408 27.307 7.561 1.00 58.09 119 VAL A CA 1
ATOM 913 C C . VAL A 1 119 ? 3.270 28.571 6.721 1.00 58.09 119 VAL A C 1
ATOM 915 O O . VAL A 1 119 ? 3.796 28.655 5.617 1.00 58.09 119 VAL A O 1
ATOM 918 N N . GLY A 1 120 ? 2.489 29.525 7.231 1.00 48.34 120 GLY A N 1
ATOM 919 C CA . GLY A 1 120 ? 2.309 30.825 6.598 1.00 48.34 120 GLY A CA 1
ATOM 920 C C . GLY A 1 120 ? 3.624 31.600 6.520 1.00 48.34 120 GLY A C 1
ATOM 921 O O . GLY A 1 120 ? 4.262 31.842 7.546 1.00 48.34 120 GLY A O 1
ATOM 922 N N . TYR A 1 121 ? 3.968 32.001 5.300 1.00 44.06 121 TYR A N 1
ATOM 923 C CA . TYR A 1 121 ? 4.699 33.223 4.978 1.00 44.06 121 TYR A CA 1
ATOM 924 C C . TYR A 1 121 ? 3.845 34.021 3.998 1.00 44.06 121 TYR A C 1
ATOM 926 O O . TYR A 1 121 ? 3.242 33.377 3.107 1.00 44.06 121 TYR A O 1
#

Radius of gyration: 26.13 Å; chains: 1; bounding box: 54×49×79 Å

Organism: Solanum commersonii (NCBI:txid4109)

Foldseek 3Di:
DDDPVVVVVVVVVVVVVVVVVVVVVCPPDFPFDFWDWPFWFFQCVQVVDDWADPPDPPGTGDDDAQDDPPPPDGDPPGGGTGTDTRDTDGDPDPPPDPDDPDDPDPVCVPVVVVCPVPPDD

InterPro domains:
  IPR000597 Large ribosomal subunit protein uL3 [PF00297] (32-88)
  IPR009000 Translation protein, beta-barrel domain superfamily [SSF50447] (34-87)
  IPR044892 Ribosomal protein L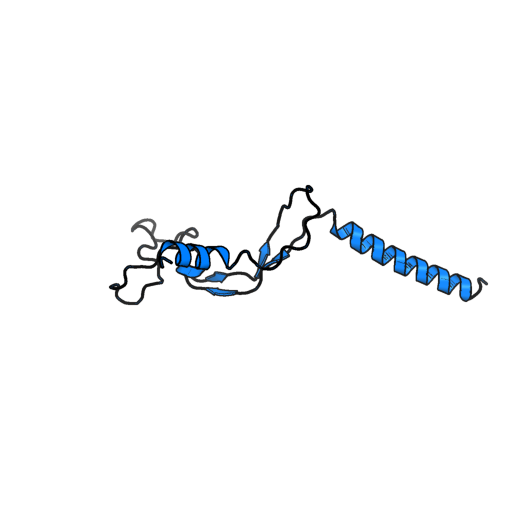3, domain 3, archaeal-type superfamily [G3DSA:4.10.960.10] (7-84)
  IPR045077 Large ribosomal subunit protein uL3, archaea/eukaryota [PTHR11363] (35-86)

pLDDT: mean 72.0, std 18.59, range [37.31, 93.31]